Protein AF-A0A933AB58-F1 (afdb_monomer_lite)

Radius of gyration: 13.64 Å; chains: 1; bounding box: 16×26×44 Å

Foldseek 3Di:
DPDLDLDPPPPPDQEAEPPDPCCVVPDDCVNSNHHYHDPVVVVVVVVVVVVVD

Structure (mmCIF, N/CA/C/O backbone):
data_AF-A0A933AB58-F1
#
_entry.id   AF-A0A933AB58-F1
#
loop_
_atom_site.group_PDB
_atom_site.id
_atom_site.type_symbol
_atom_site.label_atom_id
_atom_site.label_alt_id
_atom_site.label_comp_id
_atom_site.label_asym_id
_atom_site.label_entity_id
_atom_site.label_seq_id
_atom_site.pdbx_PDB_ins_code
_atom_site.Cartn_x
_atom_site.Cartn_y
_atom_site.Cartn_z
_atom_site.occupancy
_atom_site.B_iso_or_equiv
_atom_site.auth_seq_id
_atom_site.auth_comp_id
_atom_site.auth_asym_id
_atom_site.auth_atom_id
_atom_site.pdbx_PDB_model_num
ATOM 1 N N . MET A 1 1 ? 6.519 1.919 22.464 1.00 46.09 1 MET A N 1
ATOM 2 C CA . MET A 1 1 ? 5.803 2.396 21.265 1.00 46.09 1 MET A CA 1
ATOM 3 C C . MET A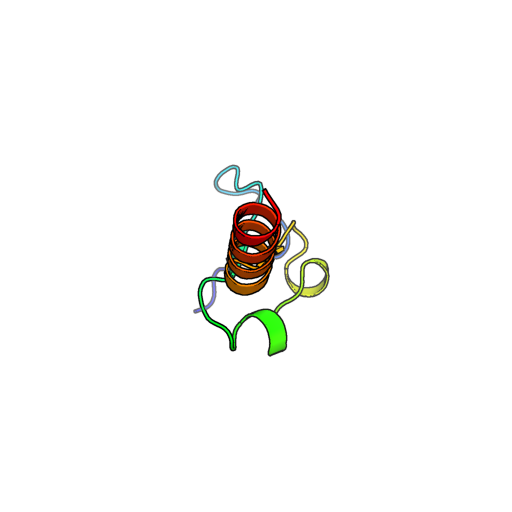 1 1 ? 4.443 2.930 21.710 1.00 46.09 1 MET A C 1
ATOM 5 O O . MET A 1 1 ? 3.464 2.207 21.659 1.00 46.09 1 MET A O 1
ATOM 9 N N . ARG A 1 2 ? 4.408 4.130 22.310 1.00 44.22 2 ARG A N 1
ATOM 10 C CA . ARG A 1 2 ? 3.195 4.736 22.901 1.00 44.22 2 ARG A CA 1
ATOM 11 C C . ARG A 1 2 ? 2.769 6.040 22.208 1.00 44.22 2 ARG A C 1
ATOM 13 O O . ARG A 1 2 ? 1.869 6.697 22.702 1.00 44.22 2 ARG A O 1
ATOM 20 N N . ASP A 1 3 ? 3.348 6.366 21.051 1.00 45.59 3 ASP A N 1
ATOM 21 C CA . ASP A 1 3 ? 3.157 7.672 20.401 1.00 45.59 3 ASP A CA 1
ATOM 22 C C . ASP A 1 3 ? 2.897 7.560 18.889 1.00 45.59 3 ASP A C 1
ATOM 24 O O . ASP A 1 3 ? 3.587 8.170 18.078 1.00 45.59 3 ASP A O 1
ATOM 28 N N . CYS A 1 4 ? 1.894 6.788 18.475 1.00 47.84 4 CYS A N 1
ATOM 29 C CA . CYS A 1 4 ? 1.255 7.029 17.176 1.00 47.84 4 CYS A CA 1
ATOM 30 C C . CYS A 1 4 ? -0.175 7.489 17.459 1.00 47.84 4 CYS A C 1
ATOM 32 O O . CYS A 1 4 ? -1.045 6.651 17.700 1.00 47.84 4 CYS A O 1
ATOM 34 N N . PRO A 1 5 ? -0.402 8.812 17.555 1.00 50.94 5 PRO A N 1
ATOM 35 C CA . PRO A 1 5 ? -1.707 9.344 17.877 1.00 50.94 5 PRO A CA 1
ATOM 36 C C . PRO A 1 5 ? -2.609 9.175 16.657 1.00 50.94 5 PRO A C 1
ATOM 38 O O . PRO A 1 5 ? -2.273 9.609 15.554 1.00 50.94 5 PRO A O 1
ATOM 41 N N . GLY A 1 6 ? -3.773 8.566 16.870 1.00 50.72 6 GLY A N 1
ATOM 42 C CA . GLY A 1 6 ? -4.907 8.768 15.981 1.00 50.72 6 GLY A CA 1
ATOM 43 C C . GLY A 1 6 ? -5.170 10.273 15.891 1.00 50.72 6 GLY A C 1
ATOM 44 O O . GLY A 1 6 ? -5.446 10.922 16.903 1.00 50.72 6 GLY A O 1
ATOM 45 N N . ASN A 1 7 ? -5.038 10.796 14.672 1.00 49.91 7 ASN A N 1
ATOM 46 C CA . ASN A 1 7 ? -4.878 12.201 14.279 1.00 49.91 7 ASN A CA 1
ATOM 47 C C . ASN A 1 7 ? -3.420 12.742 14.381 1.00 49.91 7 ASN A C 1
ATOM 49 O O . ASN A 1 7 ? -2.881 13.026 15.452 1.00 49.91 7 ASN A O 1
ATOM 53 N N . GLY A 1 8 ? -2.780 12.915 13.215 1.00 49.47 8 GLY A N 1
ATOM 54 C CA . GLY A 1 8 ? -1.386 13.345 13.010 1.00 49.47 8 GLY A CA 1
ATOM 55 C C . GLY A 1 8 ? -1.091 14.832 13.273 1.00 49.47 8 GLY A C 1
ATOM 56 O O . GLY A 1 8 ? -0.277 15.440 12.579 1.00 49.47 8 GLY A O 1
ATOM 57 N N . SER A 1 9 ? -1.716 15.448 14.276 1.00 46.44 9 SER A N 1
ATOM 58 C CA . SER A 1 9 ? -1.663 16.905 14.516 1.00 46.44 9 SER A CA 1
ATOM 59 C C . SER A 1 9 ? -0.486 17.417 15.361 1.00 46.44 9 SER A C 1
ATOM 61 O O . SER A 1 9 ? -0.598 18.453 16.016 1.00 46.44 9 SER A O 1
ATOM 63 N N . ARG A 1 10 ? 0.679 16.753 15.343 1.00 49.78 10 ARG A N 1
ATOM 64 C CA . ARG A 1 10 ? 1.900 17.320 15.963 1.00 49.78 10 ARG A CA 1
ATOM 65 C C . ARG A 1 10 ? 3.068 17.583 15.018 1.00 49.78 10 ARG A C 1
ATOM 67 O O . ARG A 1 10 ? 3.972 18.307 15.419 1.00 49.78 10 ARG A O 1
ATOM 74 N N . GLN A 1 11 ? 3.067 17.033 13.801 1.00 64.19 11 GLN A N 1
ATOM 75 C CA . GLN A 1 11 ? 4.216 17.143 12.882 1.00 64.19 11 GLN A CA 1
ATOM 76 C C . GLN A 1 11 ? 3.837 17.307 11.395 1.00 64.19 11 GLN A C 1
ATOM 78 O O . GLN A 1 11 ? 4.731 17.323 10.558 1.00 64.19 11 GLN A O 1
ATOM 83 N N . GLY A 1 12 ? 2.548 17.447 11.047 1.00 76.75 12 GLY A N 1
ATOM 84 C CA . GLY A 1 12 ? 2.129 17.604 9.643 1.00 76.75 12 GLY A CA 1
ATOM 85 C C . GLY A 1 12 ? 2.281 16.327 8.809 1.00 76.75 12 GLY A C 1
ATOM 86 O O . GLY A 1 12 ? 2.602 16.398 7.630 1.00 76.75 12 GLY A O 1
ATOM 87 N N . ILE A 1 13 ? 2.099 15.156 9.427 1.00 83.00 13 ILE A N 1
ATOM 88 C CA . ILE A 1 13 ? 2.207 13.861 8.743 1.00 83.00 13 ILE A CA 1
ATOM 89 C C . ILE A 1 13 ? 0.921 13.604 7.952 1.00 83.00 13 ILE A C 1
ATOM 91 O O . ILE A 1 13 ? -0.168 13.610 8.524 1.00 83.00 13 ILE A O 1
ATOM 95 N N . GLU A 1 14 ? 1.063 13.345 6.652 1.00 87.31 14 GLU A N 1
ATOM 96 C CA . GLU A 1 14 ? -0.058 13.161 5.718 1.00 87.31 14 GLU A CA 1
ATOM 97 C C . GLU A 1 14 ? -0.370 11.685 5.421 1.00 87.31 14 GLU A C 1
ATOM 99 O O . GLU A 1 14 ? -1.469 11.368 4.971 1.00 87.31 14 GLU A O 1
ATOM 104 N N . ALA A 1 15 ? 0.580 10.778 5.670 1.00 87.25 15 ALA A N 1
ATOM 105 C CA . ALA A 1 15 ? 0.430 9.340 5.456 1.00 87.25 15 ALA A CA 1
ATOM 106 C C . ALA A 1 15 ? 1.469 8.533 6.254 1.00 87.25 15 ALA A C 1
ATOM 108 O O . ALA A 1 15 ? 2.527 9.048 6.620 1.00 87.25 15 ALA A O 1
ATOM 109 N N . ILE A 1 16 ? 1.196 7.243 6.463 1.00 88.75 16 ILE A N 1
ATOM 110 C CA . ILE A 1 16 ? 2.138 6.271 7.034 1.00 88.75 16 ILE A CA 1
ATOM 111 C C . ILE A 1 16 ? 2.543 5.258 5.972 1.00 88.75 16 ILE A C 1
ATOM 113 O O . ILE A 1 16 ? 1.700 4.719 5.264 1.00 88.75 16 ILE A O 1
ATOM 117 N N . ILE A 1 17 ? 3.836 4.954 5.896 1.00 92.25 17 ILE A N 1
ATOM 118 C CA . ILE A 1 17 ? 4.375 3.907 5.027 1.00 92.25 17 ILE A CA 1
ATOM 119 C C . ILE A 1 17 ? 4.440 2.587 5.809 1.00 92.25 17 ILE A C 1
ATOM 121 O O . ILE A 1 17 ? 5.101 2.509 6.845 1.00 92.25 17 ILE A O 1
ATOM 125 N N . LEU A 1 18 ? 3.780 1.542 5.308 1.00 92.00 18 LEU A N 1
ATOM 126 C CA . LEU A 1 18 ? 3.849 0.183 5.848 1.00 92.00 18 LEU A CA 1
ATOM 127 C C . LEU A 1 18 ? 5.001 -0.557 5.160 1.00 92.00 18 LEU A C 1
ATOM 129 O O . LEU A 1 18 ? 4.854 -1.057 4.049 1.00 92.00 18 LEU A O 1
ATOM 133 N N . GLY A 1 19 ? 6.169 -0.558 5.806 1.00 87.38 19 GLY A N 1
ATOM 134 C CA . GLY A 1 19 ? 7.423 -1.036 5.210 1.00 87.38 19 GLY A CA 1
ATOM 135 C C . GLY A 1 19 ? 7.695 -2.542 5.301 1.00 87.38 19 GLY A C 1
ATOM 136 O O . GLY A 1 19 ? 8.613 -3.017 4.641 1.00 87.38 19 GLY A O 1
ATOM 137 N N . CYS A 1 20 ? 6.932 -3.286 6.102 1.00 85.94 20 CYS A N 1
ATOM 138 C CA . CYS A 1 20 ? 7.072 -4.737 6.261 1.00 85.94 20 CYS A CA 1
ATOM 139 C C . CYS A 1 20 ? 5.771 -5.425 5.850 1.00 85.94 20 CYS A C 1
ATOM 141 O O . CYS A 1 20 ? 4.699 -4.846 6.019 1.00 85.94 20 CYS A O 1
ATOM 143 N N . THR A 1 21 ? 5.848 -6.672 5.393 1.00 87.81 21 THR A N 1
ATOM 144 C CA . THR A 1 21 ? 4.686 -7.459 4.941 1.00 87.81 21 THR A CA 1
ATOM 145 C C . THR A 1 21 ? 3.673 -7.774 6.045 1.00 87.81 21 THR A C 1
ATOM 147 O O . THR A 1 21 ? 2.506 -8.036 5.777 1.00 87.81 21 THR A O 1
ATOM 150 N N . GLU A 1 22 ? 4.103 -7.719 7.299 1.00 94.12 22 GLU A N 1
ATOM 151 C CA . GLU A 1 22 ? 3.323 -8.036 8.489 1.00 94.12 22 GLU A CA 1
ATOM 152 C C . GLU A 1 22 ? 2.521 -6.831 8.990 1.00 94.12 22 GLU A C 1
ATOM 154 O O . GLU A 1 22 ? 1.484 -6.994 9.629 1.00 94.12 22 GLU A O 1
ATOM 159 N N . LEU A 1 23 ? 2.979 -5.609 8.696 1.00 88.00 23 LEU A N 1
ATOM 160 C CA . LEU A 1 23 ? 2.308 -4.385 9.136 1.00 88.00 23 LEU A CA 1
ATOM 161 C C . LEU A 1 23 ? 0.904 -4.228 8.523 1.00 88.00 23 LEU A C 1
ATOM 163 O O . LEU A 1 23 ? -0.007 -3.913 9.287 1.00 88.00 23 LEU A O 1
ATOM 167 N N . PRO A 1 24 ? 0.674 -4.518 7.225 1.00 83.69 24 PRO A N 1
ATOM 168 C CA . PRO A 1 24 ? -0.668 -4.549 6.639 1.00 83.69 24 PRO A CA 1
ATOM 169 C C . PRO A 1 24 ? -1.642 -5.540 7.295 1.00 83.69 24 PRO A C 1
ATOM 171 O O . PRO A 1 24 ? -2.850 -5.378 7.156 1.00 83.69 24 PRO A O 1
ATOM 174 N N . LEU A 1 25 ? -1.155 -6.558 8.019 1.00 87.81 25 LEU A N 1
ATOM 175 C CA . LEU A 1 25 ? -2.020 -7.517 8.723 1.00 87.81 25 LEU A CA 1
ATOM 176 C C . LEU A 1 25 ? -2.567 -6.962 10.046 1.00 87.81 25 LEU A C 1
ATOM 178 O O . LEU A 1 25 ? -3.607 -7.418 10.518 1.00 87.81 25 LEU A O 1
ATOM 182 N N . ALA A 1 26 ? -1.864 -6.006 10.660 1.00 86.88 26 ALA A N 1
ATOM 183 C CA . ALA A 1 26 ? -2.203 -5.444 11.970 1.00 86.88 26 ALA A CA 1
ATOM 184 C C . ALA A 1 26 ? -2.657 -3.976 11.909 1.00 86.88 26 ALA A C 1
ATOM 186 O O . ALA A 1 26 ? -3.326 -3.498 12.827 1.00 86.88 26 ALA A O 1
ATOM 187 N N . LEU A 1 27 ? -2.283 -3.249 10.855 1.00 87.81 27 LEU A N 1
ATOM 188 C CA . LEU A 1 27 ? -2.542 -1.824 10.682 1.00 87.81 27 LEU A CA 1
ATOM 189 C C . LEU A 1 27 ? -3.294 -1.578 9.377 1.00 87.81 27 LEU A C 1
ATOM 191 O O . LEU A 1 27 ? -2.943 -2.104 8.326 1.00 87.81 27 LEU A O 1
ATOM 195 N N . SER A 1 28 ? -4.294 -0.706 9.450 1.00 84.38 28 SER A N 1
ATOM 196 C CA . SER A 1 28 ? -5.041 -0.209 8.298 1.00 84.38 28 SER A CA 1
ATOM 197 C C . SER A 1 28 ? -5.165 1.312 8.373 1.00 84.38 28 SER A C 1
ATOM 199 O O . SER A 1 28 ? -4.958 1.908 9.435 1.00 84.38 28 SER A O 1
ATOM 201 N N . SER A 1 29 ? -5.532 1.951 7.263 1.00 85.19 29 SER A N 1
ATOM 202 C CA . SER A 1 29 ? -5.841 3.386 7.243 1.00 85.19 29 SER A CA 1
ATOM 203 C C . SER A 1 29 ? -6.941 3.760 8.243 1.00 85.19 29 SER A C 1
ATOM 205 O O . SER A 1 29 ? -6.872 4.823 8.857 1.00 85.19 29 SER A O 1
ATOM 207 N N . GLU A 1 30 ? -7.914 2.873 8.463 1.00 85.12 30 GLU A N 1
ATOM 208 C CA . GLU A 1 30 ? -8.973 3.046 9.462 1.00 85.12 30 GLU A CA 1
ATOM 209 C C . GLU A 1 30 ? -8.419 2.979 10.890 1.00 85.12 30 GLU A C 1
ATOM 211 O O . GLU A 1 30 ? -8.739 3.831 11.716 1.00 85.12 30 GLU A O 1
ATOM 216 N N . THR A 1 31 ? -7.531 2.020 11.174 1.00 84.50 31 THR A N 1
ATOM 217 C CA . THR A 1 31 ? -6.919 1.849 12.504 1.00 84.50 31 THR A CA 1
ATOM 218 C C . THR A 1 31 ? -6.016 3.028 12.880 1.00 84.50 31 THR A C 1
ATOM 220 O O . THR A 1 31 ? -5.892 3.374 14.053 1.00 84.50 31 THR A O 1
ATOM 223 N N . VAL A 1 32 ? -5.364 3.636 11.889 1.00 82.50 32 VAL A N 1
ATOM 224 C CA . VAL A 1 32 ? -4.392 4.721 12.081 1.00 82.50 32 VAL A CA 1
ATOM 225 C C . VAL A 1 32 ? -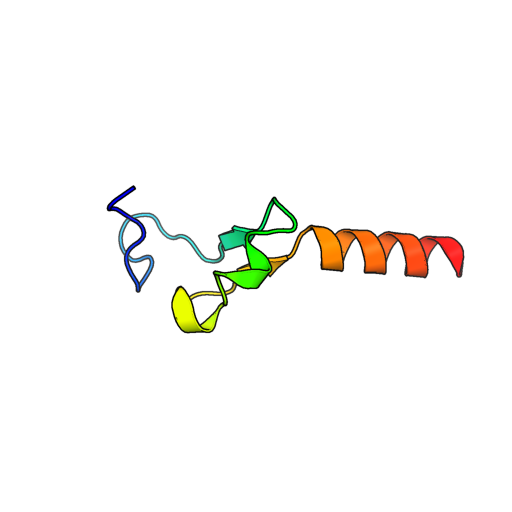5.053 6.108 11.977 1.00 82.50 32 VAL A C 1
ATOM 227 O O . VAL A 1 32 ? -4.549 7.087 12.532 1.00 82.50 32 VAL A O 1
ATOM 230 N N . GLY A 1 33 ? -6.199 6.218 11.300 1.00 85.56 33 GLY A N 1
ATOM 231 C CA . GLY A 1 33 ? -6.894 7.489 11.082 1.00 85.56 33 GLY A CA 1
ATOM 232 C C . GLY A 1 33 ? -6.191 8.415 10.081 1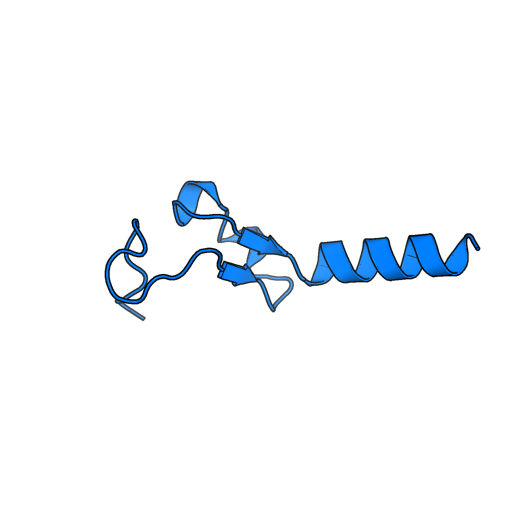.00 85.56 33 GLY A C 1
ATOM 233 O O . GLY A 1 33 ? -6.418 9.623 10.098 1.00 85.56 33 GLY A O 1
ATOM 234 N N . MET A 1 34 ? -5.315 7.867 9.235 1.00 86.44 34 MET A N 1
ATOM 235 C CA . MET A 1 34 ? -4.667 8.560 8.118 1.00 86.44 34 MET A CA 1
ATOM 236 C C . MET A 1 34 ? -4.308 7.550 7.012 1.00 86.44 34 MET A C 1
ATOM 238 O O . MET A 1 34 ? -4.294 6.344 7.277 1.00 86.44 34 MET A O 1
ATOM 242 N N . PRO A 1 35 ? -4.019 7.998 5.777 1.00 90.31 35 PRO A N 1
ATOM 243 C CA . PRO A 1 35 ? -3.631 7.111 4.686 1.00 90.31 35 PRO A CA 1
ATOM 244 C C . PRO A 1 35 ? -2.459 6.195 5.059 1.00 90.31 35 PRO A C 1
ATOM 246 O O . PRO A 1 35 ? -1.429 6.656 5.549 1.00 90.31 35 PRO A O 1
ATOM 249 N N . ALA A 1 36 ? -2.614 4.897 4.795 1.00 91.56 36 ALA A N 1
ATOM 250 C CA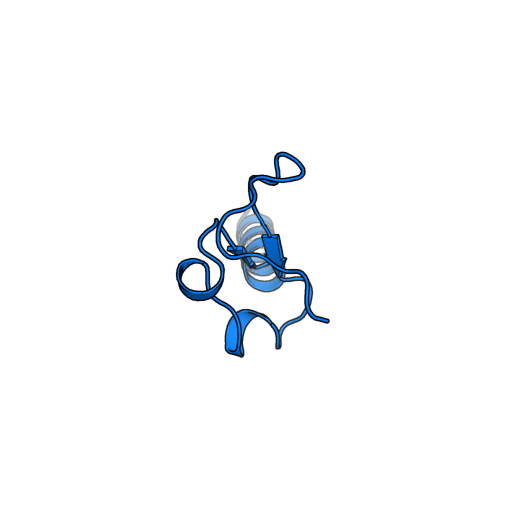 . ALA A 1 36 ? -1.569 3.895 4.960 1.00 91.56 36 ALA A CA 1
ATOM 251 C C . ALA A 1 36 ? -1.119 3.400 3.577 1.00 91.56 36 ALA A C 1
ATOM 253 O O . ALA A 1 36 ? -1.936 2.943 2.778 1.00 91.56 36 ALA A O 1
ATOM 254 N N . LEU A 1 37 ? 0.174 3.520 3.286 1.00 93.69 37 LEU A N 1
ATOM 255 C CA . LEU A 1 37 ? 0.791 3.153 2.016 1.00 93.69 37 LEU A CA 1
ATOM 256 C C . LEU A 1 37 ? 1.520 1.818 2.171 1.00 93.69 37 LEU A C 1
ATOM 258 O O . LEU A 1 37 ? 2.593 1.762 2.770 1.00 93.69 37 LEU A O 1
ATOM 262 N N . ASP A 1 38 ? 0.946 0.748 1.626 1.00 93.88 38 ASP A N 1
ATOM 263 C CA . ASP A 1 38 ? 1.582 -0.572 1.568 1.00 93.88 38 ASP A CA 1
ATOM 264 C C . ASP A 1 38 ? 2.654 -0.601 0.470 1.00 93.88 38 ASP A C 1
ATOM 266 O O . ASP A 1 38 ? 2.346 -0.629 -0.727 1.00 93.88 38 ASP A O 1
ATOM 270 N N . THR A 1 39 ? 3.926 -0.588 0.876 1.00 93.94 39 THR A N 1
ATOM 271 C CA . THR A 1 39 ? 5.051 -0.590 -0.068 1.00 93.94 39 THR A CA 1
ATOM 272 C C . THR A 1 39 ? 5.141 -1.885 -0.857 1.00 93.94 39 THR A C 1
ATOM 274 O O . THR A 1 39 ? 5.517 -1.845 -2.027 1.00 93.94 39 THR A O 1
ATOM 277 N N . THR A 1 40 ? 4.766 -3.015 -0.258 1.00 92.75 40 THR A N 1
ATOM 278 C CA . THR A 1 40 ? 4.816 -4.328 -0.907 1.00 92.75 40 THR A CA 1
ATOM 279 C C . THR A 1 40 ? 3.828 -4.366 -2.060 1.00 92.75 40 THR A C 1
ATOM 281 O O . THR A 1 40 ? 4.185 -4.767 -3.172 1.00 92.75 40 THR A O 1
ATOM 284 N N . ARG A 1 41 ? 2.601 -3.882 -1.830 1.00 93.75 41 ARG A N 1
ATOM 285 C CA . ARG A 1 41 ? 1.580 -3.791 -2.878 1.00 93.75 41 ARG A CA 1
ATOM 286 C C . ARG A 1 41 ? 2.015 -2.845 -3.996 1.00 93.75 41 ARG A C 1
ATOM 288 O O . ARG A 1 41 ? 1.997 -3.236 -5.160 1.00 93.75 41 ARG A O 1
ATOM 295 N N . ILE A 1 42 ? 2.466 -1.638 -3.641 1.00 95.25 42 ILE A N 1
ATOM 296 C CA . ILE A 1 42 ? 2.898 -0.615 -4.610 1.00 95.25 42 ILE A CA 1
ATOM 297 C C . ILE A 1 42 ? 4.046 -1.135 -5.485 1.00 95.25 42 ILE A C 1
ATOM 299 O O . ILE A 1 42 ? 4.008 -0.993 -6.707 1.00 95.25 42 ILE A O 1
ATOM 303 N N . GLN A 1 43 ? 5.059 -1.761 -4.883 1.00 94.69 43 GLN A N 1
ATOM 304 C CA . GLN A 1 43 ? 6.206 -2.287 -5.623 1.00 94.69 43 GLN A CA 1
ATOM 305 C C . GLN A 1 43 ? 5.825 -3.478 -6.506 1.00 94.69 43 GLN A C 1
ATOM 307 O O . GLN A 1 43 ? 6.294 -3.565 -7.639 1.00 94.69 43 GLN A O 1
ATOM 312 N N . SER A 1 44 ? 4.941 -4.360 -6.033 1.00 94.88 44 SER A N 1
ATOM 313 C CA . SER A 1 44 ? 4.457 -5.502 -6.820 1.00 94.88 44 SER A CA 1
ATOM 314 C C . SER A 1 44 ? 3.667 -5.049 -8.051 1.00 94.88 44 SER A C 1
ATOM 316 O O . SER A 1 44 ? 3.877 -5.564 -9.148 1.00 94.88 44 SER A O 1
ATOM 318 N N . GLU A 1 45 ? 2.800 -4.045 -7.897 1.00 96.69 45 GLU A N 1
ATOM 319 C CA . GLU A 1 45 ? 2.044 -3.450 -9.006 1.00 96.69 45 GLU A CA 1
ATOM 320 C C . GLU A 1 45 ? 2.957 -2.743 -10.008 1.00 96.69 45 GLU A C 1
ATOM 322 O O . GLU A 1 45 ? 2.794 -2.908 -11.217 1.00 96.69 45 GLU A O 1
ATOM 327 N N . ALA A 1 46 ? 3.952 -1.996 -9.522 1.00 96.69 46 ALA A N 1
ATOM 328 C CA . ALA A 1 46 ? 4.942 -1.352 -10.376 1.00 96.69 46 ALA A CA 1
ATOM 329 C C . ALA A 1 46 ? 5.757 -2.381 -11.176 1.00 96.69 46 ALA A C 1
ATOM 331 O O . ALA A 1 46 ? 5.912 -2.224 -12.386 1.00 96.69 46 ALA A O 1
ATOM 332 N N . ALA A 1 47 ? 6.222 -3.454 -10.530 1.00 96.94 47 ALA A N 1
ATOM 333 C CA . ALA A 1 47 ? 6.963 -4.530 -11.184 1.00 96.94 47 ALA A CA 1
ATOM 334 C C . ALA A 1 47 ? 6.115 -5.258 -12.240 1.00 96.94 47 ALA A C 1
ATOM 336 O O . ALA A 1 47 ? 6.592 -5.522 -13.342 1.00 96.94 47 ALA A O 1
ATOM 337 N N . TRP A 1 48 ? 4.843 -5.535 -11.937 1.00 96.56 48 TRP A N 1
ATOM 338 C CA . TRP A 1 48 ? 3.906 -6.133 -12.889 1.00 96.56 48 TRP A CA 1
ATOM 339 C C . TRP A 1 48 ? 3.664 -5.241 -14.110 1.00 96.56 48 TRP A C 1
ATOM 341 O O . TRP A 1 48 ? 3.718 -5.712 -15.246 1.00 96.56 48 TRP A O 1
ATOM 351 N N . ASN A 1 49 ? 3.420 -3.948 -13.886 1.00 97.56 49 ASN A N 1
ATOM 352 C CA . ASN A 1 49 ? 3.202 -2.989 -14.966 1.00 97.56 49 ASN A CA 1
ATOM 353 C C . ASN A 1 49 ? 4.456 -2.818 -15.831 1.00 97.56 49 ASN A C 1
ATOM 355 O O . ASN A 1 49 ? 4.338 -2.755 -17.050 1.00 97.56 49 ASN A O 1
ATOM 359 N N . PHE A 1 50 ? 5.641 -2.809 -15.214 1.00 96.81 50 PHE A N 1
ATOM 360 C CA . PHE A 1 50 ? 6.924 -2.777 -15.917 1.00 96.81 50 PHE A CA 1
ATOM 361 C C . PHE A 1 50 ? 7.154 -4.029 -16.774 1.00 96.81 50 PHE A C 1
ATOM 363 O O . PHE A 1 50 ? 7.645 -3.932 -17.888 1.00 96.81 50 PHE A O 1
ATOM 370 N N . ALA A 1 51 ? 6.763 -5.213 -16.297 1.00 96.56 51 ALA A N 1
ATOM 371 C CA . ALA A 1 51 ? 6.901 -6.453 -17.064 1.00 96.56 51 ALA A CA 1
ATOM 372 C C . ALA A 1 51 ? 5.903 -6.580 -18.235 1.00 96.56 51 ALA A C 1
ATOM 374 O O . ALA A 1 51 ? 6.073 -7.449 -19.089 1.00 96.56 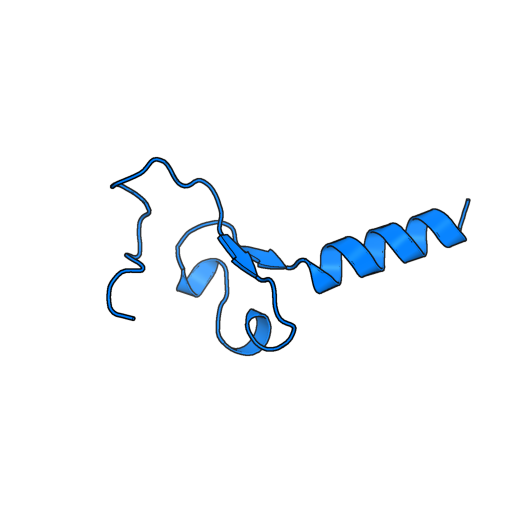51 ALA A O 1
ATOM 375 N N . ARG A 1 52 ? 4.843 -5.758 -18.267 1.00 90.56 52 ARG A N 1
ATOM 376 C CA . ARG A 1 52 ? 3.830 -5.741 -19.340 1.00 90.56 52 ARG A CA 1
ATOM 377 C C . ARG A 1 52 ? 4.125 -4.749 -20.470 1.00 90.56 52 ARG A C 1
ATOM 379 O O . ARG A 1 52 ? 3.382 -4.777 -21.453 1.00 90.56 52 ARG A O 1
ATOM 386 N N . SER A 1 53 ? 5.125 -3.878 -20.320 1.00 66.69 53 SER A N 1
ATOM 387 C CA . SER A 1 53 ? 5.593 -2.934 -21.351 1.00 66.69 53 SER A CA 1
ATOM 388 C C . SER A 1 53 ? 6.727 -3.520 -22.175 1.00 66.69 53 SER A C 1
ATOM 390 O O . SER A 1 53 ? 6.714 -3.307 -23.405 1.00 66.69 53 SER A O 1
#

Secondary structure (DSSP, 8-state):
-----SS-TTTT---EEE-STTHHHH--HHHHTS-EEEHHHHHHHHHHHHHT-

Sequence (53 aa):
MRDCPGNGSRQGIEAIILGCTELPLALSSETVGMPALDTTRIQSEAAWNFARS

pLDDT: mean 81.23, std 17.25, range [44.22, 97.56]

=== Feature glossary ===
A reading guide for the features in this record.

Start from the sequence.

  · This is the polypeptide sequence — one letter per residue, N-terminus first. Length ranges from a few dozen residues for small domains to over a thousand for large multi-domain proteins.

Fold it, and you get atomic coordinates and the backbone conformation that goes with them.

  · Structure coordinates are given as an mmCIF _atom_site loop: one row per atom with element, residue name, chain id, sequence number, and x/y/z position in Å. Only the four main-chain atoms per residue are included here; side chains are omitted to keep the record compact.

  · Backbone dihedral angles. Every residue except chain termini has a φ (preceding-C → N → Cα → C) and a ψ (N → Cα → C → next-N). They are reported in degrees following the IUPAC sign convention. Secondary structure is essentially a statement about which (φ, ψ) basin each residue occupies.

  · The SS8 string is DSSP's per-residue secondary-structure call. α-helix (H) means an i→i+4 H-bond ladder; β-strand (E) means the residue participates in a β-sheet; 3₁₀ (G) and π (I) are tighter and wider helices; T/S are turns/bends; '-' is loop.

  · SS3 is a coarse helix/strand/coil call (letters a/b/c) made by the P-SEA algorithm from inter-Cα distances and dihedrals. It is less detailed than DSSP but needs only Cα positions.

Summarize the fold with a handful of shape descriptors and a per-residue structural alphabet.

  · Radius of gyration (Rg) is the root-mean-square distance of Cα atoms from their centroid — a single number for overall size and compactness. A globular domain of N residues has Rg ≈ 2.2·N^0.38 Å; an extended or disordered chain has a much larger Rg. The Cα contact count is the number of residue pairs whose Cα atoms are within 8 Å and are more than four positions apart in sequence — a standard proxy for tertiary packing density. The bounding box is the smallest axis-aligned box enclosing all Cα atoms.

  · The Foldseek 3Di string encodes local tertiary geometry as a 20-letter alphabet — one character per residue — derived from the relative positions of nearby Cα atoms. Unlike the amino-acid sequence, 3Di is a direct function of the 3D structure, so two proteins with the same fold have similar 3Di strings even at low sequence identity.

  · Solvent-accessible surface area (SASA) is the area in Å² traced out by the centre of a 1.4 Å probe sphere (a water molecule) rolled over the protein's van der Waals surface (Shrake–Rupley / Lee–Richards construction). Buried residues have near-zero SASA; fully exposed residues can exceed 200 Å². The total SASA scales roughly with the number of surface residues.

Ask how reliable the model is.

  · pLDDT (predicted Local Distance Difference Test) is AlphaFold's per-residue confidence score, ranging from 0 to 100. Values above 90 indicate high confidence (typically well-packed cores); 70–90 is confident; 50–70 low confidence; below 50 usually means the region is disordered or the prediction is unreliable there. AlphaFold stores pLDDT in the mmCIF B-factor column.

  · B-factor (Debye–Waller factor) reflects atomic displacement in the crystal lattice. It is an experimental observable (units Å²), not a prediction; low values mean the atom is pinned down, high values mean it moves or is heterogeneous across the crystal.

  · Predicted Aligned Error (PAE) is an AlphaFold confidence matrix: entry (i, j) is the expected error in the position of residue j, in ångströms, when the prediction is superimposed on the true structure at residue i. Low PAE within a block of residues means that block is internally rigid and well-predicted; high PAE between two blocks means their relative placement is uncertain even if each block individually is confident.

Place it in context: what it resembles, what it is annotated as, and how it looks.

  · Nearest PDB neighbors are the top structural matches found by Foldseek when searching this structure against the entire Protein Data Bank. Each hit reports a TM-score (0 to 1; >0.5 almost always implies the same fold) and an E-value. These are *structural* homologs — they may share no detectable sequence similarity.

  · Functional annotations link the protein to curated databases. InterPro entries identify conserved domains and families by matching the sequence against member-database signatures (Pfam, PROSITE, CDD, …). Gene Ontology (GO) terms describe molecular function, biological process, and cellular component in a controlled vocabulary. CATH places the structure in a hierarchical fold clas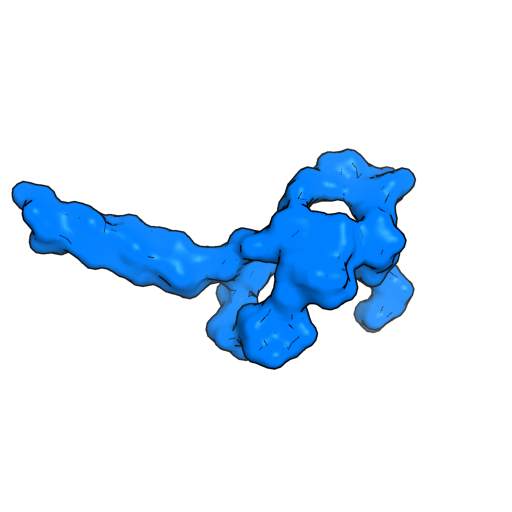sification (Class/Architecture/Topology/Homologous-superfamily). The organism is the source species.

  · Three diagnostic plots accompany the record. The Cα contact map visualizes the tertiary structure as a 2D adjacency matrix (8 Å cutoff, sequence-local contacts suppressed). The Ramachandran plot shows the distribution of backbone (φ, ψ) torsions, with points in the α and β basins reflecting secondary structure content. The PAE plot shows AlphaFold's inter-residue confidence as a color matrix.

  · Six rendered views show the 3D structure from the faces of a cube — i.e. along ±x, ±y, ±z. Rendering representation is drawn randomly per protein from cartoon (secondary-structure ribbons), sticks (backbone bonds), or molecular surface; coloring is either N→C rainbow (blue at the N-terminus through red at the C-terminus) or one color per chain.